Protein AF-A0A0C9WNT4-F1 (afdb_monomer_lite)

Organism: NCBI:txid1095629

Foldseek 3Di:
DDDDDPDDDDDPVVVVVVVVVVVVVVVVQVVCLPPVLVVQLQVQLVCAFLPVPFGDQRFFSSRHGCCDPPNNADDRRGLVSLLPDDPVSLCSQCVSNVHDQDDDPDPVVSSVVSSVVSCNSRNHDDPD

Radius of gyration: 21.16 Å; chains: 1; bounding box: 50×47×62 Å

InterPro domains:
  IPR013902 Mug135-like, C-terminal domain [PF08593] (43-123)

pLDDT: mean 89.34, std 11.41, range [40.25, 98.06]

Secondary structure (DSSP, 8-state):
----PPPPPPPTTHHHHHHHHHHHHHHHHHHHHHHHHHHHHHHHHTSTTSSSSPPP----TTS--TTSTTT-PPP--SHHHHHT--HHHHHHHHHHTTPPPP--S-HHHHHHHHHHHHHHHTT-----

Sequence (128 aa):
MSISSPQAVDPPWIQPIQAGIQQILGAIQQLHAGIVPDLKRLMNQHRADGAVIEYEIVPFTNGDDPTQPPHNLPYLGSVNAIENLDGNELVGYLNGYGVVPPAGTNPVATNLLQVQTLKRLVGVLGVT

Structure (mmCIF, N/CA/C/O backbone):
data_AF-A0A0C9WNT4-F1
#
_entry.id   AF-A0A0C9WNT4-F1
#
loop_
_atom_site.group_PDB
_atom_site.id
_atom_site.type_symbol
_atom_site.label_atom_id
_atom_site.label_alt_id
_atom_site.label_comp_id
_atom_site.label_asym_id
_atom_site.label_entity_id
_atom_site.label_seq_id
_atom_site.pdbx_PDB_ins_code
_atom_site.Cartn_x
_atom_site.Cartn_y
_atom_site.Cartn_z
_atom_site.occupancy
_atom_site.B_iso_or_equiv
_atom_site.auth_seq_id
_atom_site.auth_comp_id
_atom_site.auth_asym_id
_atom_site.auth_atom_id
_atom_site.pdbx_PDB_model_num
ATOM 1 N N . MET A 1 1 ? -19.846 -34.724 37.087 1.00 40.25 1 MET A N 1
ATOM 2 C CA . MET A 1 1 ? -20.866 -33.659 37.186 1.00 40.25 1 MET A CA 1
ATOM 3 C C . MET A 1 1 ? -20.262 -32.402 36.587 1.00 40.25 1 MET A C 1
ATOM 5 O O . MET A 1 1 ? -19.344 -31.864 37.187 1.00 40.25 1 MET A O 1
ATOM 9 N N . SER A 1 2 ? -20.691 -31.997 35.390 1.00 52.91 2 SER A N 1
ATOM 10 C CA . SER A 1 2 ? -20.290 -30.710 34.806 1.00 52.91 2 SER A CA 1
ATOM 11 C C . SER A 1 2 ? -21.284 -29.652 35.257 1.00 52.91 2 SER A C 1
ATOM 13 O O . SER A 1 2 ? -22.483 -29.809 35.036 1.00 52.91 2 SER A O 1
ATOM 15 N N . ILE A 1 3 ? -20.795 -28.611 35.923 1.00 53.62 3 ILE A N 1
ATOM 16 C CA . ILE A 1 3 ? -21.604 -27.460 36.317 1.00 53.62 3 ILE A CA 1
ATOM 17 C C . ILE A 1 3 ? -21.513 -26.468 35.159 1.00 53.62 3 ILE A C 1
ATOM 19 O O . ILE A 1 3 ? -20.493 -25.809 34.978 1.00 53.62 3 ILE A O 1
ATOM 23 N N . SER A 1 4 ? -22.546 -26.416 34.323 1.00 57.09 4 SER A N 1
ATOM 24 C CA . SER A 1 4 ? -22.699 -25.341 33.348 1.00 57.09 4 SER A CA 1
ATOM 25 C C . SER A 1 4 ? -23.118 -24.091 34.112 1.00 57.09 4 SER A C 1
ATOM 27 O O . SER A 1 4 ? -24.243 -24.017 34.606 1.00 57.09 4 SER A O 1
ATOM 29 N N . SER A 1 5 ? -22.213 -23.127 34.265 1.00 60.22 5 SER A N 1
ATOM 30 C CA . SER A 1 5 ? -22.570 -21.820 34.816 1.00 60.22 5 SER A CA 1
ATOM 31 C C . SER A 1 5 ? -23.632 -21.166 33.921 1.00 60.22 5 SER A C 1
ATOM 33 O O . SER A 1 5 ? -23.477 -21.200 32.697 1.00 60.22 5 SER A O 1
ATOM 35 N N . PRO A 1 6 ? -24.697 -20.565 34.479 1.00 62.88 6 PRO A N 1
ATOM 36 C CA . PRO A 1 6 ? -25.627 -19.780 33.680 1.00 62.88 6 PRO A CA 1
ATOM 37 C C . PRO A 1 6 ? -24.869 -18.596 33.072 1.00 62.88 6 PRO A C 1
ATOM 39 O O . PRO A 1 6 ? -24.248 -17.817 33.798 1.00 62.88 6 PRO A O 1
ATOM 42 N N . GLN A 1 7 ? -24.884 -18.473 31.742 1.00 64.50 7 GLN A N 1
ATOM 43 C CA . GLN A 1 7 ? -24.390 -17.268 31.079 1.00 64.50 7 GLN A CA 1
ATOM 44 C C . GLN A 1 7 ? -25.198 -16.078 31.601 1.00 64.50 7 GLN A C 1
ATOM 46 O O . GLN A 1 7 ? -26.422 -16.044 31.469 1.00 64.50 7 GLN A O 1
ATOM 51 N N . ALA A 1 8 ? -24.514 -15.126 32.235 1.00 74.50 8 ALA A N 1
ATOM 52 C CA . ALA A 1 8 ? -25.125 -13.880 32.661 1.00 74.50 8 ALA A CA 1
ATOM 53 C C . ALA A 1 8 ? -25.601 -13.123 31.415 1.00 74.50 8 ALA A C 1
ATOM 55 O O . ALA A 1 8 ? -24.815 -12.857 30.509 1.00 74.50 8 ALA A O 1
ATOM 56 N N . VAL A 1 9 ? -26.897 -12.823 31.356 1.00 79.25 9 VAL A N 1
ATOM 57 C CA . VAL A 1 9 ? -27.472 -11.979 30.307 1.00 79.25 9 VAL A CA 1
ATOM 58 C C . VAL A 1 9 ? -27.153 -10.527 30.655 1.00 79.25 9 VAL A C 1
ATOM 60 O O . VAL A 1 9 ? -27.443 -10.090 31.772 1.00 79.25 9 VAL A O 1
ATOM 63 N N . ASP A 1 10 ? -26.555 -9.791 29.716 1.00 79.56 10 ASP A N 1
ATOM 64 C CA . ASP A 1 10 ? -26.215 -8.380 29.909 1.00 79.56 10 ASP A CA 1
ATOM 65 C C . ASP A 1 10 ? -27.469 -7.551 30.264 1.00 79.56 10 ASP A C 1
ATOM 67 O O . ASP A 1 10 ? -28.525 -7.723 29.641 1.00 79.56 10 ASP A O 1
ATOM 71 N N . PRO A 1 11 ? -27.386 -6.620 31.233 1.00 89.38 11 PRO A N 1
ATOM 72 C CA . PRO A 1 11 ? -28.493 -5.730 31.558 1.00 89.38 11 PRO A CA 1
ATOM 73 C C . PRO A 1 11 ? -28.977 -4.915 30.343 1.00 89.38 11 PRO A C 1
ATOM 75 O O . PRO A 1 11 ? -28.154 -4.436 29.562 1.00 89.38 11 PRO A O 1
ATOM 78 N N . PRO A 1 12 ? -30.287 -4.628 30.211 1.00 87.44 12 PRO A N 1
ATOM 79 C CA . PRO A 1 12 ? -30.828 -3.896 29.059 1.00 87.44 12 PRO A CA 1
ATOM 80 C C . PRO A 1 12 ? -30.209 -2.508 28.829 1.00 87.44 12 PRO A C 1
ATOM 82 O O . PRO A 1 12 ? -30.159 -2.034 27.698 1.00 87.44 12 PRO A O 1
ATOM 85 N N . TRP A 1 13 ? -29.710 -1.857 29.886 1.00 85.31 13 TRP A N 1
ATOM 86 C CA . TRP A 1 13 ? -29.070 -0.540 29.799 1.00 85.31 13 TRP A CA 1
ATOM 87 C C . TRP A 1 13 ? -27.652 -0.580 29.200 1.00 85.31 13 TRP A C 1
ATOM 89 O O . TRP A 1 13 ? -27.149 0.459 28.779 1.00 85.31 13 TRP A O 1
ATOM 99 N N . ILE A 1 14 ? -27.022 -1.758 29.111 1.00 92.38 14 ILE A N 1
ATOM 100 C CA . ILE A 1 14 ? -25.708 -1.946 28.474 1.00 92.38 14 ILE A CA 1
ATOM 101 C C . ILE A 1 14 ? -25.824 -1.915 26.945 1.00 92.38 14 ILE A C 1
ATOM 103 O O . ILE A 1 14 ? -24.916 -1.428 26.277 1.00 92.38 14 ILE A O 1
ATOM 107 N N . GLN A 1 15 ? -26.952 -2.358 26.384 1.00 89.12 15 GLN A N 1
ATOM 108 C CA . GLN A 1 15 ? -27.179 -2.415 24.935 1.00 89.12 15 GLN A CA 1
ATOM 109 C C . GLN A 1 15 ? -26.958 -1.068 24.216 1.00 89.12 15 GLN A C 1
ATOM 111 O O . GLN A 1 15 ? -26.165 -1.029 23.271 1.00 89.12 15 GLN A O 1
ATOM 116 N N . PRO A 1 16 ? -27.563 0.062 24.645 1.00 92.31 16 PRO A N 1
ATOM 117 C CA . PRO A 1 16 ? -27.294 1.353 24.009 1.00 92.31 16 PRO A CA 1
ATOM 118 C C . PRO A 1 16 ? -25.835 1.811 24.171 1.00 92.31 16 PRO A C 1
ATOM 120 O O . PRO A 1 16 ? -25.309 2.485 23.288 1.00 92.31 16 PRO A O 1
ATOM 123 N N . ILE A 1 17 ? -25.154 1.418 25.255 1.00 92.94 17 ILE A N 1
ATOM 124 C CA . ILE A 1 17 ? -23.737 1.743 25.483 1.00 92.94 17 ILE A CA 1
ATOM 125 C C . ILE A 1 17 ? -22.844 0.946 24.526 1.00 92.94 17 ILE A C 1
ATOM 127 O O . ILE A 1 17 ? -21.979 1.528 23.875 1.00 92.94 17 ILE A O 1
ATOM 131 N N . GLN A 1 18 ? -23.071 -0.364 24.390 1.00 91.56 18 GLN A N 1
ATOM 132 C CA . GLN A 1 18 ? -22.354 -1.213 23.435 1.00 91.56 18 GLN A CA 1
ATOM 133 C C . GLN A 1 18 ? -22.549 -0.713 21.999 1.00 91.56 18 GLN A C 1
ATOM 135 O O . GLN A 1 18 ? -21.568 -0.574 21.271 1.00 91.56 18 GLN A O 1
ATOM 140 N N . ALA A 1 19 ? -23.781 -0.372 21.607 1.00 91.69 19 ALA A N 1
ATOM 141 C CA . ALA A 1 19 ? -24.059 0.197 20.289 1.00 91.69 19 ALA A CA 1
ATOM 142 C C . ALA A 1 19 ? -23.299 1.515 20.055 1.00 91.69 19 ALA A C 1
ATOM 144 O O . ALA A 1 19 ? -22.684 1.690 19.003 1.00 91.69 19 ALA A O 1
ATOM 145 N N . GLY A 1 20 ? -23.277 2.410 21.051 1.00 94.62 20 GLY A N 1
ATOM 146 C CA . GLY A 1 20 ? -22.513 3.658 20.990 1.00 94.62 20 GLY A CA 1
ATOM 147 C C . GLY A 1 20 ? -21.005 3.433 20.842 1.00 94.62 20 GLY A C 1
ATOM 148 O O . GLY A 1 20 ? -20.364 4.086 20.022 1.00 94.62 20 GLY A O 1
ATOM 149 N N . ILE A 1 21 ? -20.438 2.462 21.567 1.00 94.88 21 ILE A N 1
ATOM 150 C CA . ILE A 1 21 ? -19.020 2.092 21.437 1.00 94.88 21 ILE A CA 1
ATOM 151 C C . ILE A 1 21 ? -18.716 1.600 20.019 1.00 94.88 21 ILE A C 1
ATOM 153 O O . ILE A 1 21 ? -17.756 2.067 19.412 1.00 94.88 21 ILE A O 1
ATOM 157 N N . GLN A 1 22 ? -19.538 0.706 19.460 1.00 94.25 22 GLN A N 1
ATOM 158 C CA . GLN A 1 22 ? -19.315 0.189 18.104 1.00 94.25 22 GLN A CA 1
ATOM 159 C C . GLN A 1 22 ? -19.393 1.293 17.042 1.00 94.25 22 GLN A C 1
ATOM 161 O O . GLN A 1 22 ? -18.587 1.309 16.112 1.00 94.25 22 GLN A O 1
ATOM 166 N N . GLN A 1 23 ? -20.303 2.257 17.203 1.00 94.38 23 GLN A N 1
ATOM 167 C CA . GLN A 1 23 ? -20.382 3.415 16.310 1.00 94.38 23 GLN A CA 1
ATOM 168 C C . GLN A 1 23 ? -19.122 4.286 16.376 1.00 94.38 23 GLN A C 1
ATOM 170 O O . GLN A 1 23 ? -18.584 4.661 15.335 1.00 94.38 23 GLN A O 1
ATOM 175 N N . ILE A 1 24 ? -18.622 4.577 17.582 1.00 94.88 24 ILE A N 1
ATOM 176 C CA . ILE A 1 24 ? -17.392 5.362 17.767 1.00 94.88 24 ILE A CA 1
ATOM 177 C C . ILE A 1 24 ? -16.192 4.636 17.152 1.00 94.88 24 ILE A C 1
ATOM 179 O O . ILE A 1 24 ? -15.399 5.257 16.446 1.00 94.88 24 ILE A O 1
ATOM 183 N N . LEU A 1 25 ? -16.073 3.325 17.375 1.00 91.44 25 LEU A N 1
ATOM 184 C CA . LEU A 1 25 ? -14.997 2.521 16.794 1.00 91.44 25 LEU A CA 1
ATOM 185 C C . LEU A 1 25 ? -15.040 2.546 15.262 1.00 91.44 25 LEU A C 1
ATOM 187 O O . LEU A 1 25 ? -14.007 2.777 14.636 1.00 91.44 25 LEU A O 1
ATOM 191 N N . GLY A 1 26 ? -16.225 2.400 14.661 1.00 89.00 26 GLY A N 1
ATOM 192 C CA . GLY A 1 26 ? -16.393 2.512 13.212 1.00 89.00 26 GLY A CA 1
ATOM 193 C C . GLY A 1 26 ? -15.996 3.892 12.672 1.00 89.00 26 GLY A C 1
ATOM 194 O O . GLY A 1 26 ? -15.299 3.982 11.663 1.00 89.00 26 GLY A O 1
ATOM 195 N N . ALA A 1 27 ? -16.364 4.973 13.365 1.00 87.81 27 ALA A N 1
ATOM 196 C CA . ALA A 1 27 ? -15.992 6.332 12.966 1.00 87.81 27 ALA A CA 1
ATOM 197 C C . ALA A 1 27 ? -14.472 6.571 13.041 1.00 87.81 27 ALA A C 1
ATOM 199 O O . ALA A 1 27 ? -13.890 7.163 12.132 1.00 87.81 27 ALA A O 1
ATOM 200 N N . ILE A 1 28 ? -13.811 6.074 14.093 1.00 87.69 28 ILE A N 1
ATOM 201 C CA . ILE A 1 28 ? -12.349 6.151 14.230 1.00 87.69 28 ILE A CA 1
ATOM 202 C C . ILE A 1 28 ? -11.664 5.372 13.103 1.00 87.69 28 ILE A C 1
ATOM 204 O O . ILE A 1 28 ? -10.719 5.880 12.501 1.00 87.69 28 ILE A O 1
ATOM 208 N N . GLN A 1 29 ? -12.153 4.172 12.781 1.00 83.94 29 GLN A N 1
ATOM 209 C CA . GLN A 1 29 ? -11.618 3.367 11.681 1.00 83.94 29 GLN A CA 1
ATOM 210 C C . GLN A 1 29 ? -11.749 4.087 10.333 1.00 83.94 29 GLN A C 1
ATOM 212 O O . GLN A 1 29 ? -10.786 4.125 9.572 1.00 83.94 29 GLN A O 1
ATOM 217 N N . GLN A 1 30 ? -12.892 4.726 10.062 1.00 81.25 30 GLN A N 1
ATOM 218 C CA . GLN A 1 30 ? -13.097 5.508 8.836 1.00 81.25 30 GLN A CA 1
ATOM 219 C C . GLN A 1 30 ? -12.155 6.714 8.744 1.00 81.25 30 GLN A C 1
ATOM 221 O O . GLN A 1 30 ? -11.557 6.950 7.695 1.00 81.25 30 GLN A O 1
ATOM 226 N N . LEU A 1 31 ? -11.982 7.458 9.841 1.00 82.19 31 LEU A N 1
ATOM 227 C CA . LEU A 1 31 ? -11.039 8.579 9.889 1.00 82.19 31 LEU A CA 1
ATOM 228 C C . LEU A 1 31 ? -9.599 8.111 9.651 1.00 82.19 31 LEU A C 1
ATOM 230 O O . LEU A 1 31 ? -8.861 8.735 8.889 1.00 82.19 31 LEU A O 1
ATOM 234 N N . HIS A 1 32 ? -9.210 6.996 10.269 1.00 80.62 32 HIS A N 1
ATOM 235 C CA . HIS A 1 32 ? -7.882 6.416 10.105 1.00 80.62 32 HIS A CA 1
ATOM 236 C C . HIS A 1 32 ? -7.634 5.973 8.656 1.00 80.62 32 HIS A C 1
ATOM 238 O O . HIS A 1 32 ? -6.607 6.329 8.080 1.00 80.62 32 HIS A O 1
ATOM 244 N N . ALA A 1 33 ? -8.596 5.277 8.041 1.00 78.62 33 ALA A N 1
ATOM 245 C CA . ALA A 1 33 ? -8.517 4.842 6.648 1.00 78.62 33 ALA A CA 1
ATOM 246 C C . ALA A 1 33 ? -8.442 6.015 5.652 1.00 78.62 33 ALA A C 1
ATOM 248 O O . ALA A 1 33 ? -7.835 5.872 4.597 1.00 78.62 33 ALA A O 1
ATOM 249 N N . GLY A 1 34 ? -9.017 7.176 5.985 1.00 80.25 34 GLY A N 1
ATOM 250 C CA . GLY A 1 34 ? -8.955 8.367 5.134 1.00 80.25 34 GLY A CA 1
ATOM 251 C C . GLY A 1 34 ? -7.660 9.177 5.263 1.00 80.25 34 GLY A C 1
ATOM 252 O O . GLY A 1 34 ? -7.146 9.663 4.265 1.00 80.25 34 GLY A O 1
ATOM 253 N N . ILE A 1 35 ? -7.126 9.343 6.478 1.00 85.94 35 ILE A N 1
ATOM 254 C CA . ILE A 1 35 ? -6.025 10.293 6.739 1.00 85.94 35 ILE A CA 1
ATOM 255 C C . ILE A 1 35 ? -4.650 9.624 6.669 1.00 85.94 35 ILE A C 1
ATOM 257 O O . ILE A 1 35 ? -3.686 10.203 6.163 1.00 85.94 35 ILE A O 1
ATOM 261 N N . VAL A 1 36 ? -4.530 8.409 7.206 1.00 89.69 36 VAL A N 1
ATOM 262 C CA . VAL A 1 36 ? -3.226 7.760 7.382 1.00 89.69 36 VAL A CA 1
ATOM 263 C C . VAL A 1 36 ? -2.527 7.419 6.066 1.00 89.69 36 VAL A C 1
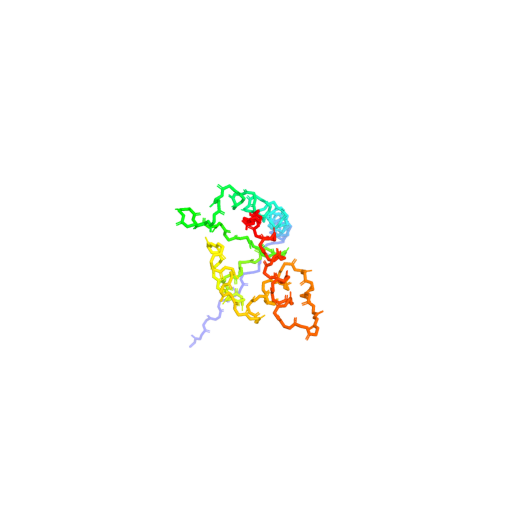ATOM 265 O O . VAL A 1 36 ? -1.325 7.684 5.988 1.00 89.69 36 VAL A O 1
ATOM 268 N N . PRO A 1 37 ? -3.202 6.890 5.023 1.00 92.25 37 PRO A N 1
ATOM 269 C CA . PRO A 1 37 ? -2.537 6.639 3.748 1.00 92.25 37 PRO A CA 1
ATOM 270 C C . PRO A 1 37 ? -1.885 7.899 3.170 1.00 92.25 37 PRO A C 1
ATOM 272 O O . PRO A 1 37 ? -0.726 7.854 2.762 1.00 92.25 37 PRO A O 1
ATOM 275 N N . ASP A 1 38 ? -2.591 9.030 3.187 1.00 91.62 38 ASP A N 1
ATOM 276 C CA . ASP A 1 38 ? -2.104 10.282 2.604 1.00 91.62 38 ASP A CA 1
ATOM 277 C C . ASP A 1 38 ? -0.934 10.873 3.392 1.00 91.62 38 ASP A C 1
ATOM 279 O O . ASP A 1 38 ? 0.054 11.305 2.794 1.00 91.62 38 ASP A O 1
ATOM 283 N N . LEU A 1 39 ? -0.984 10.818 4.728 1.00 93.31 39 LEU A N 1
ATOM 284 C CA . LEU A 1 39 ? 0.142 11.235 5.564 1.00 93.31 39 LEU A CA 1
ATOM 285 C C . LEU A 1 39 ? 1.391 10.390 5.280 1.00 93.31 39 LEU A C 1
ATOM 287 O O . LEU A 1 39 ? 2.478 10.936 5.097 1.00 93.31 39 LEU A O 1
ATOM 291 N N . LYS A 1 40 ? 1.244 9.064 5.201 1.00 95.00 40 LYS A N 1
ATOM 292 C CA . LYS A 1 40 ? 2.370 8.163 4.930 1.00 95.00 40 LYS A CA 1
ATOM 293 C C . LYS A 1 40 ? 2.940 8.358 3.525 1.00 95.00 40 LYS A C 1
ATOM 295 O O . LYS A 1 40 ? 4.157 8.409 3.368 1.00 95.00 40 LYS A O 1
ATOM 300 N N . ARG A 1 41 ? 2.084 8.562 2.517 1.00 94.88 41 ARG A N 1
ATOM 301 C CA . ARG A 1 41 ? 2.513 8.937 1.158 1.00 94.88 41 ARG A CA 1
ATOM 302 C C . ARG A 1 41 ? 3.329 10.224 1.174 1.00 94.88 41 ARG A C 1
ATOM 304 O O . ARG A 1 41 ? 4.402 10.256 0.584 1.00 94.88 41 ARG A O 1
ATOM 311 N N . LEU A 1 42 ? 2.857 11.260 1.867 1.00 94.19 42 LEU A N 1
ATOM 312 C CA . LEU A 1 42 ? 3.581 12.527 1.990 1.00 94.19 42 LEU A CA 1
ATOM 313 C C . LEU A 1 42 ? 4.947 12.336 2.664 1.00 94.19 42 LEU A C 1
ATOM 315 O O . LEU A 1 42 ? 5.942 12.890 2.208 1.00 94.19 42 LEU A O 1
ATOM 319 N N . MET A 1 43 ? 5.023 11.522 3.718 1.00 94.94 43 MET A N 1
ATOM 320 C CA . MET A 1 43 ? 6.299 11.204 4.367 1.00 94.94 43 MET A CA 1
ATOM 321 C C . MET A 1 43 ? 7.270 10.521 3.398 1.00 94.94 43 MET A C 1
ATOM 323 O O . MET A 1 43 ? 8.433 10.916 3.329 1.00 94.94 43 MET A O 1
ATOM 327 N N . ASN A 1 44 ? 6.793 9.555 2.611 1.00 96.50 44 ASN A N 1
ATOM 328 C CA . ASN A 1 44 ? 7.612 8.843 1.627 1.00 96.50 44 ASN A CA 1
ATOM 329 C C . ASN A 1 44 ? 8.153 9.767 0.530 1.00 96.50 44 ASN A C 1
ATOM 331 O O . ASN A 1 44 ? 9.308 9.619 0.133 1.00 96.50 44 ASN A O 1
ATOM 335 N N . GLN A 1 45 ? 7.391 10.788 0.121 1.00 94.38 45 GLN A N 1
ATOM 336 C CA . GLN A 1 45 ? 7.843 11.778 -0.871 1.00 94.38 45 GLN A CA 1
ATOM 337 C C . GLN A 1 45 ? 9.110 12.520 -0.430 1.00 94.38 45 GLN A C 1
ATOM 339 O O . GLN A 1 45 ? 9.906 12.941 -1.268 1.00 94.38 45 GLN A O 1
ATOM 344 N N . HIS A 1 46 ? 9.324 12.660 0.880 1.00 92.56 46 HIS A N 1
ATOM 345 C CA . HIS A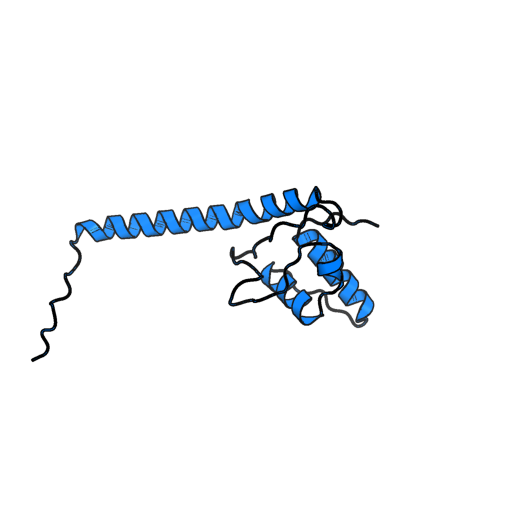 1 46 ? 10.488 13.336 1.453 1.00 92.56 46 HIS A CA 1
ATOM 346 C C . HIS A 1 46 ? 11.655 12.394 1.790 1.00 92.56 46 HIS A C 1
ATOM 348 O O . HIS A 1 46 ? 12.668 12.853 2.316 1.00 92.56 46 HIS A O 1
ATOM 354 N N . ARG A 1 47 ? 11.549 11.095 1.479 1.00 93.56 47 ARG A N 1
ATOM 355 C CA . ARG A 1 47 ? 12.563 10.070 1.797 1.00 93.56 47 ARG A CA 1
ATOM 356 C C . ARG A 1 47 ? 13.466 9.689 0.614 1.00 93.56 47 ARG A C 1
ATOM 358 O O . ARG A 1 47 ? 14.194 8.705 0.694 1.00 93.56 47 ARG A O 1
ATOM 365 N N . ALA A 1 48 ? 13.458 10.484 -0.460 1.00 90.69 48 ALA A N 1
ATOM 366 C CA . ALA A 1 48 ? 14.226 10.234 -1.685 1.00 90.69 48 ALA A CA 1
ATOM 367 C C . ALA A 1 48 ? 13.970 8.815 -2.230 1.00 90.69 48 ALA A C 1
ATOM 369 O O . ALA A 1 48 ? 12.817 8.479 -2.490 1.00 90.69 48 ALA A O 1
ATOM 370 N N . ASP A 1 49 ? 15.001 7.985 -2.395 1.00 93.19 49 ASP A N 1
ATOM 371 C CA . ASP A 1 49 ? 14.901 6.605 -2.892 1.00 93.19 49 ASP A CA 1
ATOM 372 C C . ASP A 1 49 ? 14.602 5.558 -1.800 1.00 93.19 49 ASP A C 1
ATOM 374 O O . ASP A 1 49 ? 14.433 4.374 -2.103 1.00 93.19 49 ASP A O 1
ATOM 378 N N . GLY A 1 50 ? 14.521 5.983 -0.537 1.00 93.06 50 GLY A N 1
ATOM 379 C CA . GLY A 1 50 ? 14.313 5.106 0.611 1.00 93.06 50 GLY A CA 1
ATOM 380 C C . GLY A 1 50 ? 15.564 4.345 1.066 1.00 93.06 50 GLY A C 1
ATOM 381 O O . GLY A 1 50 ? 15.450 3.469 1.916 1.00 93.06 50 GLY A O 1
ATOM 382 N N . ALA A 1 51 ? 16.759 4.649 0.537 1.00 91.75 51 ALA A N 1
ATOM 383 C CA . ALA A 1 51 ? 17.988 3.936 0.903 1.00 91.75 51 ALA A CA 1
ATOM 384 C C . ALA A 1 51 ? 18.551 4.345 2.277 1.00 91.75 51 ALA A C 1
ATOM 386 O O . ALA A 1 51 ? 19.190 3.540 2.951 1.00 91.75 51 ALA A O 1
ATOM 387 N N . VAL A 1 52 ? 18.338 5.601 2.688 1.00 92.81 52 VAL A N 1
ATOM 388 C CA . VAL A 1 52 ? 18.826 6.141 3.976 1.00 92.81 52 VAL A CA 1
ATOM 389 C C . VAL A 1 52 ? 17.738 6.117 5.047 1.00 92.81 52 VAL A C 1
ATOM 391 O O . VAL A 1 52 ? 18.005 5.794 6.201 1.00 92.81 52 VAL A O 1
ATOM 394 N N . ILE A 1 53 ? 16.513 6.484 4.667 1.00 94.88 53 ILE A N 1
ATOM 395 C CA . ILE A 1 53 ? 15.331 6.428 5.525 1.00 94.88 53 ILE A CA 1
ATOM 396 C C . ILE A 1 53 ? 14.280 5.652 4.743 1.00 94.88 53 ILE A C 1
ATOM 398 O O . ILE A 1 53 ? 13.751 6.171 3.763 1.00 94.88 53 ILE A O 1
ATOM 402 N N . GLU A 1 54 ? 14.001 4.424 5.168 1.00 96.69 54 GLU A N 1
ATOM 403 C CA . GLU A 1 54 ? 13.034 3.549 4.500 1.00 96.69 54 GLU A CA 1
ATOM 404 C C . GLU A 1 54 ? 11.641 4.168 4.460 1.00 96.69 54 GLU A C 1
ATOM 406 O O . GLU A 1 54 ? 11.302 4.984 5.309 1.00 96.69 54 GLU A O 1
ATOM 411 N N . TYR A 1 55 ? 10.806 3.774 3.510 1.00 97.38 55 TYR A N 1
ATOM 412 C CA . TYR A 1 55 ? 9.430 4.249 3.383 1.00 97.38 55 TYR A CA 1
ATOM 413 C C . TYR A 1 55 ? 8.481 3.718 4.467 1.00 97.38 55 TYR A C 1
ATOM 415 O O . TYR A 1 55 ? 8.551 2.575 4.890 1.00 97.38 55 TYR A O 1
ATOM 423 N N . GLU A 1 56 ? 7.524 4.545 4.883 1.00 97.38 56 GLU A N 1
ATOM 424 C CA . GLU A 1 56 ? 6.374 4.109 5.670 1.00 97.38 56 GLU A CA 1
ATOM 425 C C . GLU A 1 56 ? 5.470 3.171 4.858 1.00 97.38 56 GLU A C 1
ATOM 427 O O . GLU A 1 56 ? 5.204 3.403 3.673 1.00 97.38 56 GLU A O 1
ATOM 432 N N . ILE A 1 57 ? 4.892 2.171 5.532 1.00 97.06 57 ILE A N 1
ATOM 433 C CA . ILE A 1 57 ? 3.891 1.272 4.942 1.00 97.06 57 ILE A CA 1
ATOM 434 C C . ILE A 1 57 ? 2.586 2.027 4.700 1.00 97.06 57 ILE A C 1
ATOM 436 O O . ILE A 1 57 ? 1.840 2.291 5.645 1.00 97.06 57 ILE A O 1
ATOM 440 N N . VAL A 1 58 ? 2.272 2.329 3.442 1.00 96.69 58 VAL A N 1
ATOM 441 C CA . VAL A 1 58 ? 0.987 2.923 3.052 1.00 96.69 58 VAL A CA 1
ATOM 442 C C . VAL A 1 58 ? -0.098 1.835 3.063 1.00 96.69 58 VAL A C 1
ATOM 444 O O . VAL A 1 58 ? -0.038 0.940 2.214 1.00 96.69 58 VAL A O 1
ATOM 447 N N . PRO A 1 59 ? -1.083 1.884 3.984 1.00 95.50 59 PRO A N 1
ATOM 448 C CA . PRO A 1 59 ? -2.146 0.887 4.036 1.00 95.50 59 PRO A CA 1
ATOM 449 C C . PRO A 1 59 ? -3.038 0.948 2.795 1.00 95.50 59 PRO A C 1
ATOM 451 O O . PRO A 1 59 ? -3.115 1.975 2.113 1.00 95.50 59 PRO A O 1
ATOM 454 N N . PHE A 1 60 ? -3.717 -0.157 2.509 1.00 94.56 60 PHE A N 1
ATOM 455 C CA . PHE A 1 60 ? -4.689 -0.266 1.428 1.00 94.56 60 PHE A CA 1
ATOM 456 C C . PHE A 1 60 ? -5.908 0.636 1.630 1.00 94.56 60 PHE A C 1
ATOM 458 O O . PHE A 1 60 ? -6.109 1.223 2.692 1.00 94.56 60 PHE A O 1
ATOM 465 N N . THR A 1 61 ? -6.749 0.765 0.597 1.00 89.88 61 THR A N 1
ATOM 466 C CA . THR A 1 61 ? -7.931 1.651 0.644 1.00 89.88 61 THR A CA 1
ATOM 467 C C . THR A 1 61 ? -8.962 1.226 1.688 1.00 89.88 61 THR A C 1
ATOM 469 O O . THR A 1 61 ? -9.768 2.042 2.123 1.00 89.88 61 THR A O 1
ATOM 472 N N . ASN A 1 62 ? -8.943 -0.044 2.093 1.00 87.88 62 ASN A N 1
ATOM 473 C CA . ASN A 1 62 ? -9.752 -0.571 3.190 1.00 87.88 62 ASN A CA 1
ATOM 474 C C . ASN A 1 62 ? -9.085 -0.403 4.574 1.00 87.88 62 ASN A C 1
ATOM 476 O O . ASN A 1 62 ? -9.691 -0.764 5.577 1.00 87.88 62 ASN A O 1
ATOM 480 N N . GLY A 1 63 ? -7.876 0.163 4.633 1.00 89.44 63 GLY A N 1
ATOM 481 C CA . GLY A 1 63 ? -7.099 0.375 5.853 1.00 89.44 63 GLY A CA 1
ATOM 482 C C . GLY A 1 63 ? -6.148 -0.766 6.219 1.00 89.44 63 GLY A C 1
ATOM 483 O O . GLY A 1 63 ? -5.369 -0.594 7.157 1.00 89.44 63 GLY A O 1
ATOM 484 N N . ASP A 1 64 ? -6.172 -1.888 5.494 1.00 92.81 64 ASP A N 1
ATOM 485 C CA . ASP A 1 64 ? -5.344 -3.054 5.812 1.00 92.81 64 ASP A CA 1
ATOM 486 C C . ASP A 1 64 ? -3.858 -2.798 5.526 1.00 92.81 64 ASP A C 1
ATOM 488 O O . ASP A 1 64 ? -3.487 -2.079 4.593 1.00 92.81 64 ASP A O 1
ATOM 492 N N . A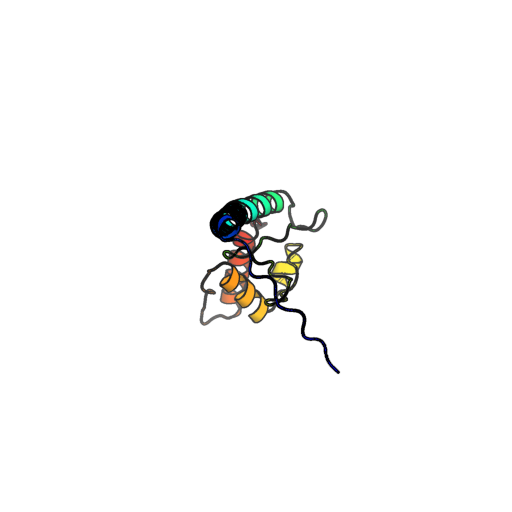SP A 1 65 ? -2.992 -3.422 6.327 1.00 95.00 65 ASP A N 1
ATOM 493 C CA . ASP A 1 65 ? -1.552 -3.444 6.082 1.00 95.00 65 ASP A CA 1
ATOM 494 C C . ASP A 1 65 ? -1.231 -4.475 4.979 1.00 95.00 65 ASP A C 1
ATOM 496 O O . ASP A 1 65 ? -1.498 -5.666 5.169 1.00 95.00 65 ASP A O 1
ATOM 500 N N . PRO A 1 66 ? -0.630 -4.064 3.844 1.00 97.31 66 PRO A N 1
ATOM 501 C CA . PRO A 1 66 ? -0.312 -4.966 2.737 1.00 97.31 66 PRO A CA 1
ATOM 502 C C . PRO A 1 66 ? 0.633 -6.110 3.120 1.00 97.31 66 PRO A C 1
ATOM 504 O O . PRO A 1 66 ? 0.612 -7.161 2.483 1.00 97.31 66 PRO A O 1
ATOM 507 N N . THR A 1 67 ? 1.469 -5.909 4.141 1.00 98.00 67 THR A N 1
ATOM 508 C CA . THR A 1 67 ? 2.502 -6.864 4.568 1.00 98.00 67 THR A CA 1
ATOM 509 C C . THR A 1 67 ? 1.984 -7.908 5.549 1.00 98.00 67 THR A C 1
ATOM 511 O O . THR A 1 67 ? 2.644 -8.918 5.791 1.00 98.00 67 THR A O 1
ATOM 514 N N . GLN A 1 68 ? 0.798 -7.686 6.114 1.00 97.62 68 GLN A N 1
ATOM 515 C CA . GLN A 1 68 ? 0.191 -8.572 7.099 1.00 97.62 68 GLN A CA 1
ATOM 516 C C . GLN A 1 68 ? -0.807 -9.535 6.441 1.00 97.62 68 GLN A C 1
ATOM 518 O O . GLN A 1 68 ? -1.255 -9.314 5.307 1.00 97.62 68 GLN A O 1
ATOM 523 N N . PRO A 1 69 ? -1.192 -10.622 7.135 1.00 95.69 69 PRO A N 1
ATOM 524 C CA . PRO A 1 69 ? -2.321 -11.437 6.714 1.00 95.69 69 PRO A CA 1
ATOM 525 C C . PRO A 1 69 ? -3.582 -10.575 6.523 1.00 95.69 69 PRO A C 1
ATOM 527 O O . PRO A 1 69 ? -3.836 -9.693 7.343 1.00 95.69 69 PRO A O 1
ATOM 530 N N . PRO A 1 70 ? -4.399 -10.837 5.486 1.00 95.25 70 PRO A N 1
ATOM 531 C CA . PRO A 1 70 ? -4.337 -11.984 4.572 1.00 95.25 70 PRO A CA 1
ATOM 532 C C . PRO A 1 70 ? -3.426 -11.790 3.346 1.00 95.25 70 PRO A C 1
ATOM 534 O O . PRO A 1 70 ? -3.242 -12.737 2.583 1.00 95.25 70 PRO A O 1
ATOM 537 N N . HIS A 1 71 ? -2.875 -10.595 3.135 1.00 95.56 71 HIS A N 1
ATOM 538 C CA . HIS A 1 71 ? -2.206 -10.218 1.888 1.00 95.56 71 HIS A CA 1
ATOM 539 C C . HIS A 1 71 ? -0.764 -10.719 1.804 1.00 95.56 71 HIS A C 1
ATOM 541 O O . HIS A 1 71 ? -0.380 -11.264 0.773 1.00 95.56 71 HIS A O 1
ATOM 547 N N . ASN A 1 72 ? -0.003 -10.591 2.898 1.00 97.44 72 ASN A N 1
ATOM 548 C CA . ASN A 1 72 ? 1.388 -11.048 3.018 1.00 97.44 72 ASN A CA 1
ATOM 549 C C . ASN A 1 72 ? 2.303 -10.572 1.867 1.00 97.44 72 ASN A C 1
ATOM 551 O O . ASN A 1 72 ? 3.154 -11.329 1.399 1.00 97.44 72 ASN A O 1
ATOM 555 N N . LEU A 1 73 ? 2.110 -9.344 1.378 1.00 98.06 73 LEU A N 1
ATOM 556 C CA . LEU A 1 73 ? 2.914 -8.793 0.289 1.00 98.06 73 LEU A CA 1
ATOM 557 C C . LEU A 1 73 ? 4.280 -8.286 0.789 1.00 98.06 73 LEU A C 1
ATOM 559 O O . LEU A 1 73 ? 4.409 -7.911 1.959 1.00 98.06 73 LEU A O 1
ATOM 563 N N . PRO A 1 74 ? 5.306 -8.236 -0.080 1.00 97.94 74 PRO A N 1
ATOM 564 C CA . PRO A 1 74 ? 6.632 -7.765 0.308 1.00 97.94 74 PRO A CA 1
ATOM 565 C C . PRO A 1 74 ? 6.640 -6.293 0.707 1.00 97.94 74 PRO A C 1
ATOM 567 O O . PRO A 1 74 ? 6.130 -5.441 -0.009 1.00 97.94 74 PRO A O 1
ATOM 570 N N . TYR A 1 75 ? 7.312 -5.968 1.807 1.00 97.69 75 TYR A N 1
ATOM 571 C CA . TYR A 1 75 ? 7.464 -4.590 2.269 1.00 97.69 75 TYR A CA 1
ATOM 572 C C . TYR A 1 75 ? 8.165 -3.677 1.240 1.00 97.69 75 TYR A C 1
ATOM 574 O O . TYR A 1 75 ? 9.272 -3.956 0.780 1.00 97.69 75 TYR A O 1
ATOM 582 N N . LEU A 1 76 ? 7.540 -2.533 0.935 1.00 97.50 76 LEU A N 1
ATOM 583 C CA . LEU A 1 76 ? 8.019 -1.541 -0.038 1.00 97.50 76 LEU A CA 1
ATOM 584 C C . LEU A 1 76 ? 8.848 -0.431 0.619 1.00 97.50 76 LEU A C 1
ATOM 586 O O . LEU A 1 76 ? 8.505 0.744 0.520 1.00 97.50 76 LEU A O 1
ATOM 590 N N . GLY A 1 77 ? 9.941 -0.794 1.291 1.00 96.81 77 GLY A N 1
ATOM 591 C CA . GLY A 1 77 ? 10.778 0.159 2.034 1.00 96.81 77 GLY A CA 1
ATOM 592 C C . GLY A 1 77 ? 11.638 1.100 1.178 1.00 96.81 77 GLY A C 1
ATOM 593 O O . GLY A 1 77 ? 12.231 2.027 1.717 1.00 96.81 77 GLY A O 1
ATOM 594 N N . SER A 1 78 ? 11.739 0.883 -0.137 1.00 96.44 78 SER A N 1
ATOM 595 C CA . SER A 1 78 ? 12.587 1.680 -1.040 1.00 96.44 78 SER A CA 1
ATOM 596 C C . SER A 1 78 ? 12.127 1.595 -2.497 1.00 96.44 78 SER A C 1
ATOM 598 O O . SER A 1 78 ? 11.350 0.711 -2.864 1.00 96.44 78 SER A O 1
ATOM 600 N N . VAL A 1 79 ? 12.660 2.466 -3.363 1.00 95.75 79 VAL A N 1
ATOM 601 C CA . VAL A 1 79 ? 12.475 2.370 -4.825 1.00 95.75 79 VAL A CA 1
ATOM 602 C C . VAL A 1 79 ? 12.901 1.002 -5.345 1.00 95.75 79 VAL A C 1
ATOM 604 O O . VAL A 1 79 ? 12.169 0.390 -6.120 1.00 95.75 79 VAL A O 1
ATOM 607 N N . ASN A 1 80 ? 14.045 0.503 -4.875 1.00 95.81 80 ASN A N 1
ATOM 608 C CA . ASN A 1 80 ? 14.571 -0.794 -5.283 1.00 95.81 80 ASN A CA 1
ATOM 609 C C . ASN A 1 80 ? 13.628 -1.941 -4.887 1.00 95.81 80 ASN A C 1
ATOM 611 O O . ASN A 1 80 ? 13.454 -2.879 -5.658 1.00 95.81 80 ASN A O 1
ATOM 615 N N . ALA A 1 81 ? 12.982 -1.870 -3.718 1.00 96.81 81 ALA A N 1
ATOM 616 C CA . ALA A 1 81 ? 11.987 -2.870 -3.327 1.00 96.81 81 ALA A CA 1
ATOM 617 C C . ALA A 1 81 ? 10.800 -2.906 -4.307 1.00 96.81 81 ALA A C 1
ATOM 619 O O . ALA A 1 81 ? 10.352 -3.982 -4.680 1.00 96.81 81 ALA A O 1
ATOM 620 N N . ILE A 1 82 ? 10.340 -1.741 -4.778 1.00 96.62 82 ILE A N 1
ATOM 621 C CA . ILE A 1 82 ? 9.226 -1.630 -5.7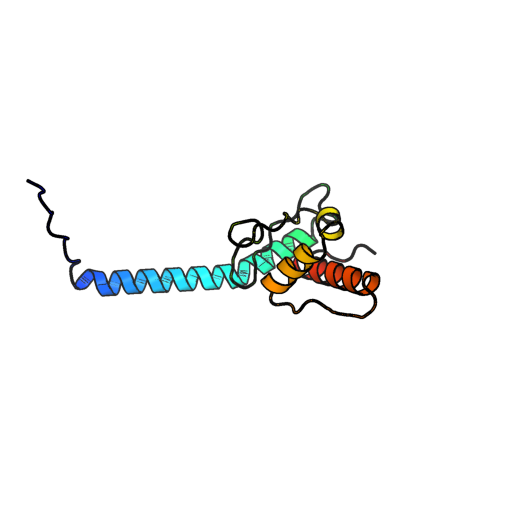34 1.00 96.62 82 ILE A CA 1
ATOM 622 C C . ILE A 1 82 ? 9.622 -2.154 -7.123 1.00 96.62 82 ILE A C 1
ATOM 624 O O . ILE A 1 82 ? 8.825 -2.810 -7.788 1.00 96.62 82 ILE A O 1
ATOM 628 N N . GLU A 1 83 ? 10.838 -1.853 -7.581 1.00 94.81 83 GLU A N 1
ATOM 629 C CA . GLU A 1 83 ? 11.329 -2.252 -8.909 1.00 94.81 83 GLU A CA 1
ATOM 630 C C . GLU A 1 83 ? 11.626 -3.751 -9.032 1.00 94.81 83 GLU A C 1
ATOM 632 O O . GLU A 1 83 ? 11.627 -4.272 -10.145 1.00 94.81 83 GLU A O 1
ATOM 637 N N . ASN A 1 84 ? 11.850 -4.440 -7.910 1.00 95.50 84 ASN A N 1
ATOM 638 C CA . ASN A 1 84 ? 12.131 -5.877 -7.879 1.00 95.50 84 ASN A CA 1
ATOM 639 C C . ASN A 1 84 ? 10.901 -6.747 -7.581 1.00 95.50 84 ASN A C 1
ATOM 641 O O . ASN A 1 84 ? 11.051 -7.963 -7.469 1.00 95.50 84 ASN A O 1
ATOM 645 N N . LEU A 1 85 ? 9.710 -6.156 -7.453 1.00 95.94 85 LEU A N 1
ATOM 646 C CA . LEU A 1 85 ? 8.477 -6.926 -7.301 1.00 95.94 85 LEU A CA 1
ATOM 647 C C . LEU A 1 85 ? 8.225 -7.799 -8.528 1.00 95.94 85 LEU A C 1
ATOM 649 O O . LEU A 1 85 ? 8.398 -7.366 -9.674 1.00 95.94 85 LEU A O 1
ATOM 653 N N . ASP A 1 86 ? 7.727 -9.006 -8.289 1.00 93.75 86 ASP A N 1
ATOM 654 C CA . ASP A 1 86 ? 7.206 -9.828 -9.365 1.00 93.75 86 ASP A CA 1
ATOM 655 C C . ASP A 1 86 ? 5.832 -9.324 -9.857 1.00 93.75 86 ASP A C 1
ATOM 657 O O . ASP A 1 86 ? 5.188 -8.440 -9.281 1.00 93.75 86 ASP A O 1
ATOM 661 N N . GLY A 1 87 ? 5.372 -9.873 -10.984 1.00 91.00 87 GLY A N 1
ATOM 662 C CA . GLY A 1 87 ? 4.113 -9.447 -11.597 1.00 91.00 87 GLY A CA 1
ATOM 663 C C . GLY A 1 87 ? 2.873 -9.702 -10.729 1.00 91.00 87 GLY A C 1
ATOM 664 O O . GLY A 1 87 ? 1.929 -8.915 -10.782 1.00 91.00 87 GLY A O 1
ATOM 665 N N . ASN A 1 88 ? 2.860 -10.767 -9.924 1.00 93.00 88 ASN A N 1
ATOM 666 C CA . ASN A 1 88 ? 1.738 -11.078 -9.038 1.00 93.00 88 ASN A CA 1
ATOM 667 C C . ASN A 1 88 ? 1.722 -10.138 -7.831 1.00 93.00 88 ASN A C 1
ATOM 669 O O . ASN A 1 88 ? 0.653 -9.672 -7.439 1.00 93.00 88 ASN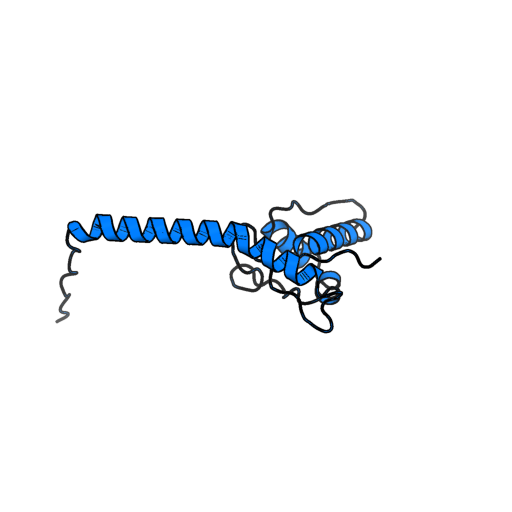 A O 1
ATOM 673 N N . GLU A 1 89 ? 2.889 -9.825 -7.275 1.00 96.44 89 GLU A N 1
ATOM 674 C CA . GLU A 1 89 ? 3.037 -8.885 -6.163 1.00 96.44 89 GLU A CA 1
ATOM 675 C C . GLU A 1 89 ? 2.619 -7.468 -6.580 1.00 96.44 89 GLU A C 1
ATOM 677 O O . GLU A 1 89 ? 1.845 -6.818 -5.873 1.00 96.44 89 GLU A O 1
ATOM 682 N N . LEU A 1 90 ? 3.033 -7.019 -7.774 1.00 95.44 90 LEU A N 1
ATOM 683 C CA . LEU A 1 90 ? 2.581 -5.756 -8.370 1.00 95.44 90 LEU A CA 1
ATOM 684 C C . LEU A 1 90 ? 1.058 -5.704 -8.505 1.00 95.44 90 LEU A C 1
ATOM 686 O O . LEU A 1 90 ? 0.426 -4.726 -8.102 1.00 95.44 90 LEU A O 1
ATOM 690 N N . VAL A 1 91 ? 0.454 -6.760 -9.052 1.00 94.94 91 VAL A N 1
ATOM 691 C CA . VAL A 1 91 ? -1.004 -6.865 -9.196 1.00 94.94 91 VAL A CA 1
ATOM 692 C C . VAL A 1 91 ? -1.696 -6.869 -7.832 1.00 94.94 91 VAL A C 1
ATOM 694 O O . VAL A 1 91 ? -2.713 -6.194 -7.671 1.00 94.94 91 VAL A O 1
ATOM 697 N N . GLY A 1 92 ? -1.144 -7.573 -6.841 1.00 96.69 92 GLY A N 1
ATOM 698 C CA . GLY A 1 92 ? -1.647 -7.593 -5.468 1.00 96.69 92 GLY A CA 1
ATOM 699 C C . GLY A 1 92 ? -1.692 -6.197 -4.852 1.00 96.69 92 GLY A C 1
ATOM 700 O O . GLY A 1 92 ? -2.737 -5.779 -4.348 1.00 96.69 92 GLY A O 1
ATOM 701 N N . TYR A 1 93 ? -0.598 -5.445 -4.976 1.00 97.69 93 TYR A N 1
ATOM 702 C CA . TYR A 1 93 ? -0.524 -4.062 -4.513 1.00 97.69 93 TYR A CA 1
ATOM 703 C C . TYR A 1 93 ? -1.523 -3.146 -5.224 1.00 97.69 93 TYR A C 1
ATOM 705 O O . TYR A 1 93 ? -2.268 -2.417 -4.567 1.00 97.69 93 TYR A O 1
ATOM 713 N N . LEU A 1 94 ? -1.568 -3.180 -6.559 1.00 97.25 94 LEU A N 1
ATOM 714 C CA . LEU A 1 94 ? -2.471 -2.328 -7.338 1.00 97.25 94 LEU A CA 1
ATOM 715 C C . LEU A 1 94 ? -3.940 -2.602 -6.991 1.00 97.25 94 LEU A C 1
ATOM 717 O O . LEU A 1 94 ? -4.689 -1.659 -6.735 1.00 97.25 94 LEU A O 1
ATOM 721 N N . ASN A 1 95 ? -4.325 -3.875 -6.878 1.00 96.50 95 ASN A N 1
ATOM 722 C CA . ASN A 1 95 ? -5.677 -4.265 -6.482 1.00 96.50 95 ASN A C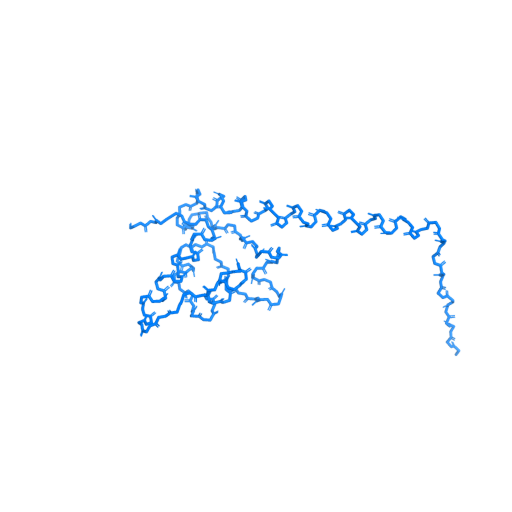A 1
ATOM 723 C C . ASN A 1 95 ? -6.030 -3.789 -5.067 1.00 96.50 95 ASN A C 1
ATOM 725 O O . ASN A 1 95 ? -7.127 -3.271 -4.863 1.00 96.50 95 ASN A O 1
ATOM 729 N N . GLY A 1 96 ? -5.117 -3.923 -4.098 1.00 95.38 96 GLY A N 1
ATOM 730 C CA . GLY A 1 96 ? -5.347 -3.452 -2.728 1.00 95.38 96 GLY A CA 1
ATOM 731 C C . GLY A 1 96 ? -5.494 -1.928 -2.624 1.00 95.38 96 GLY A C 1
ATOM 732 O O . GLY A 1 96 ? -6.225 -1.425 -1.772 1.00 95.38 96 GLY A O 1
ATOM 733 N N . TYR A 1 97 ? -4.882 -1.176 -3.543 1.00 95.19 97 TYR A N 1
ATOM 734 C CA . TYR A 1 97 ? -5.112 0.265 -3.693 1.00 95.19 97 TYR A CA 1
ATOM 735 C C . TYR A 1 97 ? -6.327 0.620 -4.571 1.00 95.19 97 TYR A C 1
ATOM 737 O O . TYR A 1 97 ? -6.542 1.797 -4.862 1.00 95.19 97 TYR A O 1
ATOM 745 N N . GLY A 1 98 ? -7.121 -0.365 -5.005 1.00 94.69 98 GLY A N 1
ATOM 746 C CA . GLY A 1 98 ? -8.307 -0.155 -5.838 1.00 94.69 98 GLY A CA 1
ATOM 747 C C . GLY A 1 98 ? -7.999 0.240 -7.286 1.00 94.69 98 GLY A C 1
ATOM 748 O O . GLY A 1 98 ? -8.864 0.777 -7.978 1.00 94.69 98 GLY A O 1
ATOM 749 N N . VAL A 1 99 ? -6.774 -0.001 -7.755 1.00 95.00 99 VAL A N 1
ATOM 750 C CA . VAL A 1 99 ? -6.334 0.316 -9.115 1.00 95.00 99 VAL A CA 1
ATOM 751 C C . VAL A 1 99 ? -6.377 -0.939 -9.970 1.00 95.00 99 VAL A C 1
ATOM 753 O O . VAL A 1 99 ? -5.701 -1.923 -9.684 1.00 95.00 99 VAL A O 1
ATOM 756 N N . VAL A 1 100 ? -7.134 -0.883 -11.067 1.00 93.50 100 VAL A N 1
ATOM 757 C CA . VAL A 1 100 ? -7.122 -1.943 -12.081 1.00 93.50 100 VAL A CA 1
ATOM 758 C C . VAL A 1 100 ? -5.727 -1.986 -12.713 1.00 93.50 100 VAL A C 1
ATOM 760 O O . VAL A 1 100 ? -5.314 -0.976 -13.295 1.00 93.50 100 VAL A O 1
ATOM 763 N N . PRO A 1 101 ? -4.989 -3.110 -12.622 1.00 90.06 101 PRO A N 1
ATOM 764 C CA . PRO A 1 101 ? -3.648 -3.193 -13.176 1.00 90.06 101 PRO A CA 1
ATOM 765 C C . PRO A 1 101 ? -3.664 -2.898 -14.681 1.00 90.06 101 PRO A C 1
ATOM 767 O O . PRO A 1 101 ? -4.420 -3.540 -15.418 1.00 90.06 101 PRO A O 1
ATOM 770 N N . PRO A 1 102 ? -2.838 -1.954 -15.167 1.00 85.31 102 PRO A N 1
ATOM 771 C CA . PRO A 1 102 ? -2.656 -1.752 -16.595 1.00 85.31 102 PRO A CA 1
ATOM 772 C C . PRO A 1 102 ? -2.291 -3.072 -17.278 1.00 85.31 102 PRO A C 1
ATOM 774 O O . PRO A 1 102 ? -1.424 -3.798 -16.790 1.00 85.31 102 PRO A O 1
ATOM 777 N N . ALA A 1 103 ? -2.944 -3.370 -18.401 1.00 85.38 103 ALA A N 1
ATOM 778 C CA . ALA A 1 103 ? -2.711 -4.572 -19.191 1.00 85.38 103 ALA A CA 1
ATOM 779 C C . ALA A 1 103 ? -2.435 -4.191 -20.650 1.00 85.38 103 ALA A C 1
ATOM 781 O O . ALA A 1 103 ? -3.127 -3.350 -21.227 1.00 85.38 103 ALA A O 1
ATOM 782 N N . GLY A 1 104 ? -1.423 -4.813 -21.250 1.00 85.06 104 GLY A N 1
ATOM 783 C CA . GLY A 1 104 ? -1.024 -4.574 -22.631 1.00 85.06 104 GLY A CA 1
ATOM 784 C C . GLY A 1 104 ? -0.341 -5.792 -23.242 1.00 85.06 104 GLY A C 1
ATOM 785 O O . GLY A 1 104 ? 0.022 -6.742 -22.553 1.00 85.06 104 GLY A O 1
ATOM 786 N N . THR A 1 105 ? -0.155 -5.767 -24.560 1.00 88.38 105 THR A N 1
ATOM 787 C CA . THR A 1 105 ? 0.471 -6.869 -25.311 1.00 88.38 105 THR A CA 1
ATOM 788 C C . THR A 1 105 ? 1.994 -6.912 -25.173 1.00 88.38 105 THR A C 1
ATOM 790 O O . THR A 1 105 ? 2.603 -7.922 -25.513 1.00 88.38 105 THR A O 1
ATOM 793 N N . ASN A 1 106 ? 2.618 -5.840 -24.671 1.00 92.06 106 ASN A N 1
ATOM 794 C CA . ASN A 1 106 ? 4.048 -5.773 -24.374 1.00 92.06 106 ASN A CA 1
ATOM 795 C C . ASN A 1 106 ? 4.270 -5.914 -22.853 1.00 92.06 106 ASN A C 1
ATOM 797 O O . ASN A 1 106 ? 3.987 -4.960 -22.119 1.00 92.06 106 ASN A O 1
ATOM 801 N N . PRO A 1 107 ? 4.790 -7.058 -22.369 1.00 86.94 107 PRO A N 1
ATOM 802 C CA . PRO A 1 107 ? 4.976 -7.301 -20.939 1.00 86.94 107 PRO A CA 1
ATOM 803 C C . PRO A 1 107 ? 5.932 -6.310 -20.268 1.00 86.94 107 PRO A C 1
ATOM 805 O O . PRO A 1 107 ? 5.673 -5.881 -19.149 1.00 86.94 107 PRO A O 1
ATOM 808 N N . VAL A 1 108 ? 6.996 -5.890 -20.963 1.00 88.25 108 VAL A N 1
ATOM 809 C CA . VAL A 1 108 ? 7.998 -4.954 -20.426 1.00 88.25 108 VAL A CA 1
ATOM 810 C C . VAL A 1 108 ? 7.376 -3.579 -20.206 1.00 88.25 108 VAL A C 1
ATOM 812 O O . VAL A 1 108 ? 7.457 -3.023 -19.115 1.00 88.25 108 VAL A O 1
ATOM 815 N N . ALA A 1 109 ? 6.698 -3.044 -21.224 1.00 89.00 109 ALA A N 1
ATOM 816 C CA . ALA A 1 109 ? 6.024 -1.751 -21.113 1.00 89.00 109 ALA A CA 1
ATOM 817 C C . ALA A 1 109 ? 4.903 -1.778 -20.060 1.00 89.00 109 ALA A C 1
ATOM 819 O O . ALA A 1 109 ? 4.707 -0.807 -19.332 1.00 89.00 109 ALA A O 1
ATOM 820 N N . THR A 1 110 ? 4.194 -2.906 -19.960 1.00 91.00 110 THR A N 1
ATOM 821 C CA . THR A 1 110 ? 3.129 -3.108 -18.971 1.00 91.00 110 THR A CA 1
ATOM 822 C C . THR A 1 110 ? 3.685 -3.094 -17.548 1.00 91.00 110 THR A C 1
ATOM 824 O O . THR A 1 110 ? 3.169 -2.364 -16.705 1.00 91.00 110 THR A O 1
ATOM 827 N N . ASN A 1 111 ? 4.765 -3.834 -17.290 1.00 90.50 111 ASN A N 1
ATOM 828 C CA . ASN A 1 111 ? 5.405 -3.878 -15.978 1.00 90.50 111 ASN A CA 1
ATOM 829 C C . ASN A 1 111 ? 5.970 -2.504 -15.576 1.00 90.50 111 ASN A C 1
ATOM 831 O O . ASN A 1 111 ? 5.694 -2.032 -14.476 1.00 90.50 111 ASN A O 1
ATOM 835 N N . LEU A 1 112 ? 6.638 -1.797 -16.497 1.00 91.44 112 LEU A N 1
ATOM 836 C CA . LEU A 1 112 ? 7.114 -0.430 -16.251 1.00 91.44 112 LEU A CA 1
ATOM 837 C C . LEU A 1 112 ? 5.975 0.515 -15.855 1.00 91.44 112 LEU A C 1
ATOM 839 O O . LEU A 1 112 ? 6.115 1.303 -14.919 1.00 91.44 112 LEU A O 1
ATOM 843 N N . LEU A 1 113 ? 4.834 0.434 -16.542 1.00 92.81 113 LEU A N 1
ATOM 844 C CA . LEU A 1 113 ? 3.672 1.256 -16.222 1.00 92.81 113 LEU A CA 1
ATOM 845 C C . LEU A 1 113 ? 3.067 0.888 -14.857 1.00 92.81 113 LEU A C 1
ATOM 847 O O . LEU A 1 113 ? 2.699 1.784 -14.096 1.00 92.81 113 LEU A O 1
ATOM 851 N N . GLN A 1 114 ? 2.989 -0.402 -14.525 1.00 94.62 114 GLN A N 1
ATOM 852 C CA . GLN A 1 114 ? 2.535 -0.882 -13.215 1.00 94.62 114 GLN A CA 1
ATOM 853 C C . GLN A 1 114 ? 3.446 -0.388 -12.083 1.00 94.62 114 GLN A C 1
ATOM 855 O O . GLN A 1 114 ? 2.945 0.185 -11.117 1.00 94.62 114 GLN A O 1
ATOM 860 N N . VAL A 1 115 ? 4.769 -0.502 -12.237 1.00 95.06 115 VAL A N 1
ATOM 861 C CA . VAL A 1 115 ? 5.769 0.010 -11.282 1.00 95.06 115 VAL A CA 1
ATOM 862 C C . VAL A 1 115 ? 5.632 1.521 -11.103 1.00 95.06 115 VAL A C 1
ATOM 864 O O . VAL A 1 115 ? 5.562 2.007 -9.977 1.00 95.06 115 VAL A O 1
ATOM 867 N N . GLN A 1 116 ? 5.535 2.285 -12.194 1.00 94.38 116 GLN A N 1
ATOM 868 C CA . GLN A 1 116 ? 5.344 3.740 -12.128 1.00 94.38 116 GLN A CA 1
ATOM 869 C C . GLN A 1 116 ? 4.024 4.126 -11.449 1.00 94.38 116 GLN A C 1
ATOM 871 O O . GLN A 1 116 ? 3.964 5.105 -10.703 1.00 94.38 116 GLN A O 1
ATOM 876 N N . THR A 1 117 ? 2.968 3.346 -11.678 1.00 95.00 117 THR A N 1
ATOM 877 C CA . THR A 1 117 ? 1.680 3.534 -11.004 1.00 95.00 117 THR A CA 1
ATOM 878 C C . THR A 1 117 ? 1.816 3.272 -9.507 1.00 95.00 117 THR A C 1
ATOM 880 O O . THR A 1 117 ? 1.409 4.113 -8.706 1.00 95.00 117 THR A O 1
ATOM 883 N N . LEU A 1 118 ? 2.455 2.165 -9.119 1.00 96.56 118 LEU A N 1
ATOM 884 C CA . LEU A 1 118 ? 2.675 1.814 -7.720 1.00 96.56 118 LEU A CA 1
ATOM 885 C C . LEU A 1 118 ? 3.534 2.855 -6.995 1.00 96.56 118 LEU A C 1
ATOM 887 O O . LEU A 1 118 ? 3.136 3.317 -5.930 1.00 96.56 118 LEU A O 1
ATOM 891 N N . LYS A 1 119 ? 4.638 3.313 -7.602 1.00 95.81 119 LYS A N 1
ATOM 892 C CA . LYS A 1 119 ? 5.480 4.398 -7.069 1.00 95.81 119 LYS A CA 1
ATOM 893 C C . LYS A 1 119 ? 4.646 5.616 -6.665 1.00 95.81 119 LYS A C 1
ATOM 895 O O . LYS A 1 119 ? 4.767 6.098 -5.543 1.00 95.81 119 LYS A O 1
ATOM 900 N N . ARG A 1 120 ? 3.721 6.069 -7.517 1.00 94.25 120 ARG A N 1
ATOM 901 C CA . ARG A 1 120 ? 2.832 7.201 -7.188 1.00 94.25 120 ARG A CA 1
ATOM 902 C C . ARG A 1 120 ? 1.899 6.892 -6.016 1.00 94.25 120 ARG A C 1
ATOM 904 O O . ARG A 1 120 ? 1.717 7.746 -5.152 1.00 94.25 120 ARG A O 1
ATOM 911 N N . LEU A 1 121 ? 1.336 5.685 -5.966 1.00 95.19 121 LEU A N 1
ATOM 912 C CA . LEU A 1 121 ? 0.418 5.252 -4.905 1.00 95.19 121 LEU A CA 1
ATOM 913 C C . LEU A 1 121 ? 1.091 5.114 -3.537 1.00 95.19 121 LEU A C 1
ATOM 915 O O . LEU A 1 121 ? 0.400 5.210 -2.525 1.00 95.19 121 LEU A O 1
ATOM 919 N N . VAL A 1 122 ? 2.409 4.917 -3.485 1.00 96.12 122 VAL A N 1
ATOM 920 C CA . VAL A 1 122 ? 3.162 4.860 -2.222 1.00 96.12 122 VAL A CA 1
ATOM 921 C C . VAL A 1 122 ? 3.922 6.149 -1.901 1.00 96.12 122 VAL A C 1
ATOM 923 O O . VAL A 1 122 ? 4.605 6.215 -0.883 1.00 96.12 122 VAL A O 1
ATOM 926 N N . GLY A 1 123 ? 3.766 7.195 -2.720 1.00 94.31 123 GLY A N 1
ATOM 927 C CA . GLY A 1 123 ? 4.377 8.502 -2.475 1.00 94.31 123 GLY A CA 1
ATOM 928 C C . GLY A 1 123 ? 5.820 8.634 -2.964 1.00 94.31 123 GLY A C 1
ATOM 929 O O . GLY A 1 123 ? 6.577 9.419 -2.417 1.00 94.31 123 GLY A O 1
ATOM 930 N N . VAL A 1 124 ? 6.221 7.908 -4.002 1.00 91.19 124 VAL A N 1
ATOM 931 C CA . VAL A 1 124 ? 7.535 8.060 -4.638 1.00 91.19 124 VAL A CA 1
ATOM 932 C C . VAL A 1 124 ? 7.419 9.039 -5.802 1.00 91.19 124 VAL A C 1
ATOM 934 O O . VAL A 1 124 ? 6.759 8.761 -6.809 1.00 91.19 124 VAL A O 1
ATOM 937 N N . LEU A 1 125 ? 8.065 10.200 -5.672 1.00 75.06 125 LEU A N 1
ATOM 938 C CA . LEU A 1 125 ? 8.224 11.145 -6.776 1.00 75.06 125 LEU A CA 1
ATOM 939 C C . LEU A 1 125 ? 9.272 10.586 -7.740 1.00 75.06 125 LEU A C 1
ATOM 941 O O . LEU A 1 125 ? 10.349 10.178 -7.315 1.00 75.06 125 LEU A O 1
ATOM 945 N N . GLY A 1 126 ? 8.929 10.517 -9.028 1.00 60.34 126 GLY A N 1
ATOM 946 C CA . GLY A 1 126 ? 9.776 9.902 -10.045 1.00 60.34 126 GLY A CA 1
ATOM 947 C C . GLY A 1 126 ? 11.168 10.523 -10.060 1.00 60.34 126 GLY A C 1
ATOM 948 O O . GLY A 1 126 ? 11.328 11.665 -10.481 1.00 60.34 126 GLY A O 1
ATOM 949 N N . VAL A 1 127 ? 12.165 9.761 -9.617 1.00 52.12 127 VAL A N 1
ATOM 950 C CA . VAL A 1 127 ? 13.557 10.033 -9.961 1.00 52.12 127 VAL A CA 1
ATOM 951 C C . VAL A 1 127 ? 13.713 9.530 -11.394 1.00 52.12 127 VAL A C 1
ATOM 953 O O . VAL A 1 127 ? 13.610 8.329 -11.648 1.00 52.12 127 VAL A O 1
ATOM 956 N N . THR A 1 128 ? 13.773 10.476 -12.329 1.00 42.69 128 THR A N 1
ATOM 957 C CA . THR A 1 128 ? 14.108 10.253 -13.743 1.00 42.69 128 THR A CA 1
ATOM 958 C C . THR A 1 128 ? 15.543 9.798 -13.902 1.00 42.69 128 THR A C 1
ATOM 960 O O . THR A 1 128 ? 16.392 10.385 -13.192 1.00 42.69 128 THR A O 1
#